Protein AF-A0AAD8BYR1-F1 (afdb_monomer_lite)

Foldseek 3Di:
DDDPDDWDKDFDAPQPDDDDDWDFRWGKTKTKDFADPPADAQDWDDPDQFKIKHHPDNVVRIIIIIGTDGHDTDDPDPQWDWADDPNHPYTDTDGHDDD

pLDDT: mean 74.72, std 20.38, range [32.88, 93.81]

Radius of gyration: 17.65 Å; chains: 1; bounding box: 47×34×43 Å

Structure (mmCIF, N/CA/C/O backbone):
data_AF-A0AAD8BYR1-F1
#
_entry.id   AF-A0AAD8BYR1-F1
#
loop_
_atom_site.group_PDB
_atom_site.id
_atom_site.type_symbol
_atom_site.label_atom_id
_atom_site.label_alt_id
_atom_site.label_comp_id
_atom_site.label_asym_id
_atom_site.label_entity_id
_atom_site.label_seq_id
_atom_site.pdbx_PDB_ins_code
_atom_site.Cartn_x
_atom_site.Cartn_y
_atom_site.Cartn_z
_atom_site.occupancy
_atom_site.B_iso_or_equiv
_atom_site.auth_seq_id
_atom_site.auth_comp_id
_atom_site.auth_asym_id
_atom_site.auth_atom_id
_atom_site.pdbx_PDB_model_num
ATOM 1 N N . MET A 1 1 ? 10.306 -23.418 -17.720 1.00 32.88 1 MET A N 1
ATOM 2 C CA . MET A 1 1 ? 11.553 -22.759 -17.280 1.00 32.88 1 MET A CA 1
ATOM 3 C C . MET A 1 1 ? 11.189 -21.946 -16.054 1.00 32.88 1 MET A C 1
ATOM 5 O O . MET A 1 1 ? 10.497 -20.950 -16.195 1.00 32.88 1 MET A O 1
ATOM 9 N N . ALA A 1 2 ? 11.494 -22.470 -14.867 1.00 35.81 2 ALA A N 1
ATOM 10 C CA . ALA A 1 2 ? 11.245 -21.791 -13.601 1.00 35.81 2 ALA A CA 1
ATOM 11 C C . ALA A 1 2 ? 12.403 -20.814 -13.370 1.00 35.81 2 ALA A C 1
ATOM 13 O O . ALA A 1 2 ? 13.558 -21.230 -13.394 1.00 35.81 2 ALA A O 1
ATOM 14 N N . ALA A 1 3 ? 12.098 -19.524 -13.264 1.00 35.53 3 ALA A N 1
ATOM 15 C CA . ALA A 1 3 ? 13.061 -18.523 -12.838 1.00 35.53 3 ALA A CA 1
ATOM 16 C C . ALA A 1 3 ? 12.866 -18.331 -11.333 1.00 35.53 3 ALA A C 1
ATOM 18 O O . ALA A 1 3 ? 11.929 -17.666 -10.895 1.00 35.53 3 ALA A O 1
ATOM 19 N N . ASP A 1 4 ? 13.721 -18.994 -10.562 1.00 41.91 4 ASP A N 1
ATOM 20 C CA . ASP A 1 4 ? 13.927 -18.741 -9.144 1.00 41.91 4 ASP A CA 1
ATOM 21 C C . ASP A 1 4 ? 14.504 -17.328 -8.977 1.00 41.91 4 ASP A C 1
ATOM 23 O O . ASP A 1 4 ? 15.691 -17.095 -9.215 1.00 41.91 4 ASP A O 1
ATOM 27 N N . THR A 1 5 ? 13.666 -16.361 -8.599 1.00 38.94 5 THR A N 1
ATOM 28 C CA . THR A 1 5 ? 14.122 -14.996 -8.315 1.00 38.94 5 THR A CA 1
ATOM 29 C C . THR A 1 5 ? 14.239 -14.787 -6.808 1.00 38.94 5 THR A C 1
ATOM 31 O O . THR A 1 5 ? 13.249 -14.783 -6.081 1.00 38.94 5 THR A O 1
ATOM 34 N N . LEU A 1 6 ? 15.480 -14.596 -6.355 1.00 38.03 6 LEU A N 1
ATOM 35 C CA . LEU A 1 6 ? 15.870 -14.181 -5.007 1.00 38.03 6 LEU A CA 1
ATOM 36 C C . LEU A 1 6 ? 15.093 -12.929 -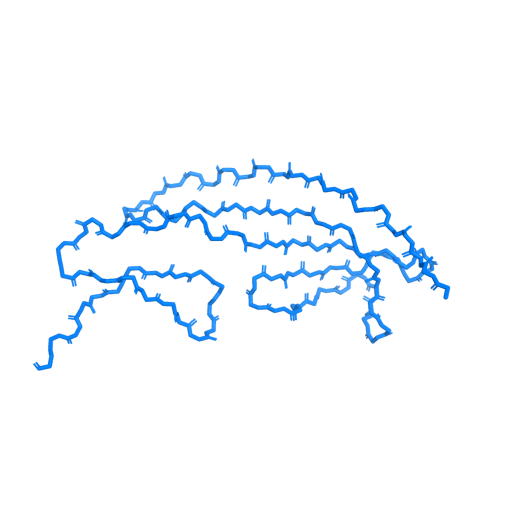4.555 1.00 38.03 6 LEU A C 1
ATOM 38 O O . LEU A 1 6 ? 15.353 -11.825 -5.028 1.00 38.03 6 LEU A O 1
ATOM 42 N N . ILE A 1 7 ? 14.167 -13.098 -3.608 1.00 42.53 7 ILE A N 1
ATOM 43 C CA . ILE A 1 7 ? 13.466 -11.997 -2.934 1.00 42.53 7 ILE A CA 1
ATOM 44 C C . ILE A 1 7 ? 14.346 -11.524 -1.771 1.00 42.53 7 ILE A C 1
ATOM 46 O O . ILE A 1 7 ? 14.351 -12.115 -0.691 1.00 42.53 7 ILE A O 1
ATOM 50 N N . GLY A 1 8 ? 15.121 -10.464 -1.992 1.00 37.66 8 GLY A N 1
ATOM 51 C CA . GLY A 1 8 ? 15.783 -9.731 -0.914 1.00 37.66 8 GLY A CA 1
ATOM 52 C C . GLY A 1 8 ? 14.780 -8.807 -0.223 1.00 37.66 8 GLY A C 1
ATOM 53 O O . GLY A 1 8 ? 14.404 -7.783 -0.788 1.00 37.66 8 GLY A O 1
ATOM 54 N N . VAL A 1 9 ? 14.330 -9.166 0.982 1.00 39.50 9 VAL A N 1
ATOM 55 C CA . VAL A 1 9 ? 13.444 -8.327 1.807 1.00 39.50 9 VAL A CA 1
ATOM 56 C C . VAL A 1 9 ? 14.308 -7.416 2.680 1.00 39.50 9 VAL A C 1
ATOM 58 O O . VAL A 1 9 ? 14.905 -7.879 3.652 1.00 39.50 9 VAL A O 1
ATOM 61 N N . LEU A 1 10 ? 14.376 -6.123 2.359 1.00 37.72 10 LEU A N 1
ATOM 62 C CA . LEU A 1 10 ? 14.920 -5.116 3.273 1.00 37.72 10 LEU A CA 1
ATOM 63 C C . LEU A 1 10 ? 13.753 -4.541 4.082 1.00 37.72 10 LEU A C 1
ATOM 65 O O . LEU A 1 10 ? 12.943 -3.762 3.585 1.00 37.72 10 LEU A O 1
ATOM 69 N N . ILE A 1 11 ? 13.637 -4.968 5.339 1.00 42.34 11 ILE A N 1
ATOM 70 C CA . ILE A 1 11 ? 12.645 -4.430 6.272 1.00 42.34 11 ILE A CA 1
ATOM 71 C C . ILE A 1 11 ? 13.192 -3.106 6.813 1.00 42.34 11 ILE A C 1
ATOM 73 O O . ILE A 1 11 ? 14.122 -3.102 7.617 1.00 42.34 11 ILE A O 1
ATOM 77 N N . LEU A 1 12 ? 12.630 -1.983 6.363 1.00 40.78 12 LEU A N 1
ATOM 78 C CA . LEU A 1 12 ? 12.893 -0.674 6.955 1.00 40.78 12 LEU A CA 1
ATOM 79 C C . LEU A 1 12 ? 11.814 -0.407 8.017 1.00 40.78 12 LEU A C 1
ATOM 81 O O . LEU A 1 12 ? 10.717 0.049 7.705 1.00 40.78 12 LEU A O 1
ATOM 85 N N . ASP A 1 13 ? 12.103 -0.732 9.278 1.00 37.59 13 ASP A N 1
ATOM 86 C CA . ASP A 1 13 ? 11.182 -0.500 10.397 1.00 37.59 13 ASP A CA 1
ATOM 87 C C . ASP A 1 13 ? 11.083 1.007 10.719 1.00 37.59 13 ASP A C 1
ATOM 89 O O . ASP A 1 13 ? 11.769 1.532 11.596 1.00 37.59 13 ASP A O 1
ATOM 93 N N . ALA A 1 14 ? 10.216 1.727 10.006 1.00 42.69 14 ALA A N 1
ATOM 94 C CA . ALA A 1 14 ? 9.823 3.087 10.361 1.00 42.69 14 ALA A CA 1
ATOM 95 C C . ALA A 1 14 ? 8.685 3.044 11.397 1.00 42.69 14 ALA A C 1
ATOM 97 O O . ALA A 1 14 ? 7.506 3.104 11.056 1.00 42.69 14 ALA A O 1
ATOM 98 N N . LEU A 1 15 ? 9.038 2.933 12.681 1.00 43.53 15 LEU A N 1
ATOM 99 C CA . LEU A 1 15 ? 8.106 3.104 13.801 1.00 43.53 15 LEU A CA 1
ATOM 100 C C . LEU A 1 15 ? 7.662 4.577 13.894 1.00 43.53 15 LEU A C 1
ATOM 102 O O . LEU A 1 15 ? 8.199 5.350 14.688 1.00 43.53 15 LEU A O 1
ATOM 106 N N . LEU A 1 16 ? 6.675 4.990 13.095 1.00 47.19 16 LEU A N 1
ATOM 107 C CA . LEU A 1 16 ? 5.995 6.278 13.270 1.00 47.19 16 LEU A CA 1
ATOM 108 C C . LEU A 1 16 ? 5.106 6.216 14.527 1.00 47.19 16 LEU A C 1
ATOM 110 O O . LEU A 1 16 ? 3.916 5.911 14.479 1.00 47.19 16 LEU A O 1
ATOM 114 N N . LEU A 1 17 ? 5.714 6.471 15.689 1.00 44.47 17 LEU A N 1
ATOM 115 C CA . LEU A 1 17 ? 5.035 6.542 16.982 1.00 44.47 17 LEU A CA 1
ATOM 116 C C . LEU A 1 17 ? 4.233 7.850 17.138 1.00 44.47 17 LEU A C 1
ATOM 118 O O . LEU A 1 17 ? 4.768 8.887 17.505 1.00 44.47 17 LEU A O 1
ATOM 122 N N . ASN A 1 18 ? 2.920 7.714 16.951 1.00 43.56 18 ASN A N 1
ATOM 123 C CA . ASN A 1 18 ? 1.846 8.086 17.885 1.00 43.56 18 ASN A CA 1
ATOM 124 C C . ASN A 1 18 ? 1.753 9.525 18.436 1.00 43.56 18 ASN A C 1
ATOM 126 O O . ASN A 1 18 ? 2.396 9.872 19.425 1.00 43.56 18 ASN A O 1
ATOM 130 N N . ALA A 1 19 ? 0.720 10.240 17.984 1.00 35.53 19 ALA A N 1
ATOM 131 C CA . ALA A 1 19 ? -0.134 11.045 18.858 1.00 35.53 19 ALA A CA 1
ATOM 132 C C . ALA A 1 19 ? -1.602 10.800 18.457 1.00 35.53 19 ALA A C 1
ATOM 134 O O . ALA A 1 19 ? -1.912 10.884 17.275 1.00 35.53 19 ALA A O 1
ATOM 135 N N . LEU A 1 20 ? -2.474 10.551 19.447 1.00 39.50 20 LEU A N 1
ATOM 136 C CA . LEU A 1 20 ? -3.925 10.258 19.382 1.00 39.50 20 LEU A CA 1
ATOM 137 C C . LEU A 1 20 ? -4.278 8.754 19.437 1.00 39.50 20 LEU A C 1
ATOM 139 O O . LEU A 1 20 ? -3.786 7.940 18.667 1.00 39.50 20 LEU A O 1
ATOM 143 N N . GLY A 1 21 ? -5.073 8.387 20.450 1.00 41.88 21 GLY A N 1
ATOM 144 C CA . GLY A 1 21 ? -5.353 7.012 20.878 1.00 41.88 21 GLY A CA 1
ATOM 145 C C . GLY A 1 21 ? -6.106 6.166 19.848 1.00 41.88 21 GLY A C 1
ATOM 146 O O . GLY A 1 21 ? -7.060 6.631 19.233 1.00 41.88 21 GLY A O 1
ATOM 147 N N . GLY A 1 22 ? -5.661 4.913 19.716 1.00 41.59 22 GLY A N 1
ATOM 148 C CA . GLY A 1 22 ? -6.047 3.956 18.674 1.00 41.59 22 GLY A CA 1
ATOM 149 C C . GLY A 1 22 ? -4.818 3.571 17.850 1.00 41.59 22 GLY A C 1
ATOM 150 O O . GLY A 1 22 ? -4.602 4.099 16.765 1.00 41.59 22 GLY A O 1
ATOM 151 N N . ARG A 1 23 ? -3.932 2.722 18.392 1.00 49.28 23 ARG A N 1
ATOM 152 C CA . ARG A 1 23 ? -2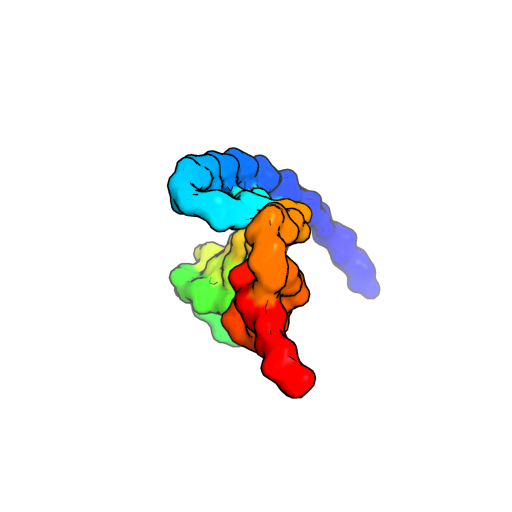.667 2.393 17.716 1.00 49.28 23 ARG A CA 1
ATOM 153 C C . ARG A 1 23 ? -2.895 1.305 16.669 1.00 49.28 23 ARG A C 1
ATOM 155 O O . ARG A 1 23 ? -2.964 0.133 17.018 1.00 49.28 23 ARG A O 1
ATOM 162 N N . ILE A 1 24 ? -2.950 1.691 15.399 1.00 52.59 24 ILE A N 1
ATOM 163 C CA . ILE A 1 24 ? -2.550 0.805 14.301 1.00 52.59 24 ILE A CA 1
ATOM 164 C C . ILE A 1 24 ? -1.030 0.923 14.222 1.00 52.59 24 ILE A C 1
ATOM 166 O O . ILE A 1 24 ? -0.497 2.015 14.015 1.00 52.59 24 ILE A O 1
ATOM 170 N N . GLY A 1 25 ? -0.312 -0.174 14.447 1.00 57.34 25 GLY A N 1
ATOM 171 C CA . GLY A 1 25 ? 1.115 -0.210 14.150 1.00 57.34 25 GLY A CA 1
ATOM 172 C C . GLY A 1 25 ? 1.297 -0.276 12.640 1.00 57.34 25 GLY A C 1
ATOM 173 O O . GLY A 1 25 ? 1.251 -1.365 12.090 1.00 57.34 25 GLY A O 1
ATOM 174 N N . TYR A 1 26 ? 1.471 0.856 11.963 1.00 61.75 26 TYR A N 1
ATOM 175 C CA . TYR A 1 26 ? 1.812 0.836 10.541 1.00 61.75 26 TYR A CA 1
ATOM 176 C C . TYR A 1 26 ? 3.253 0.361 10.396 1.00 61.75 26 TYR A C 1
ATOM 178 O O . TYR A 1 26 ? 4.179 1.017 10.883 1.00 61.75 26 TYR A O 1
ATOM 186 N N . ARG A 1 27 ? 3.442 -0.790 9.755 1.00 69.75 27 ARG A N 1
ATOM 187 C CA . ARG A 1 27 ? 4.764 -1.285 9.388 1.00 69.75 27 ARG A CA 1
ATOM 188 C C . ARG A 1 27 ? 4.885 -1.212 7.878 1.00 69.75 27 ARG A C 1
ATOM 190 O O . ARG A 1 27 ? 4.027 -1.698 7.160 1.00 69.75 27 ARG A O 1
ATOM 197 N N . PHE A 1 28 ? 5.959 -0.612 7.390 1.00 75.69 28 PHE A N 1
ATOM 198 C CA . PHE A 1 28 ? 6.235 -0.586 5.961 1.00 75.69 28 PHE A CA 1
ATOM 199 C C . PHE A 1 28 ? 7.305 -1.625 5.651 1.00 75.69 28 PHE A C 1
ATOM 201 O O . PHE A 1 28 ? 8.350 -1.673 6.301 1.00 75.69 28 PHE A O 1
ATOM 208 N N . ARG A 1 29 ? 7.042 -2.482 4.668 1.00 81.56 29 ARG A N 1
ATOM 209 C CA . ARG A 1 29 ? 8.028 -3.415 4.124 1.00 81.56 29 ARG A CA 1
ATOM 210 C C . ARG A 1 29 ? 8.413 -2.958 2.727 1.00 81.56 29 ARG A C 1
ATOM 212 O O . ARG A 1 29 ? 7.538 -2.722 1.900 1.00 81.56 29 ARG A O 1
ATOM 219 N N . THR A 1 30 ? 9.710 -2.899 2.451 1.00 83.12 30 THR A N 1
ATOM 220 C CA . THR A 1 30 ? 10.208 -2.676 1.094 1.00 83.12 30 THR A CA 1
ATOM 221 C C . THR A 1 30 ? 10.541 -4.014 0.440 1.00 83.12 30 THR A C 1
ATOM 223 O O . THR A 1 30 ? 11.266 -4.836 1.002 1.00 83.12 30 THR A O 1
ATOM 226 N N . GLU A 1 31 ? 10.010 -4.237 -0.757 1.00 86.75 31 GLU A N 1
ATOM 227 C CA . GLU A 1 31 ? 10.293 -5.400 -1.596 1.00 86.75 31 GLU A CA 1
ATOM 228 C C . GLU A 1 31 ? 10.779 -4.955 -2.974 1.00 86.75 31 GLU A C 1
ATOM 230 O O . GLU A 1 31 ? 10.183 -4.079 -3.601 1.00 86.75 31 GLU A O 1
ATOM 235 N N . TYR A 1 32 ? 11.832 -5.595 -3.47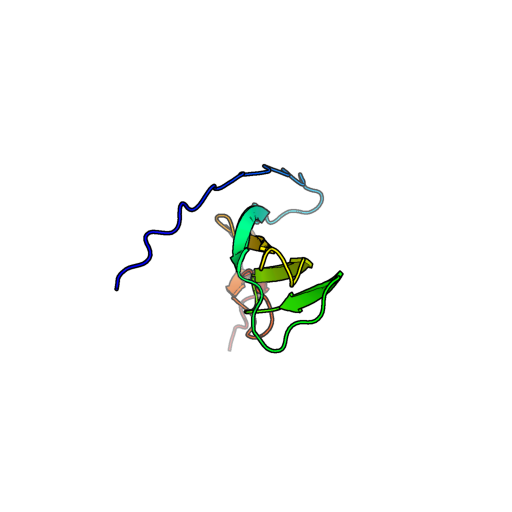9 1.00 85.56 32 TYR A N 1
ATOM 236 C CA . TYR A 1 32 ? 12.281 -5.398 -4.854 1.00 85.56 32 TYR A CA 1
ATOM 237 C C . TYR A 1 32 ? 11.552 -6.364 -5.785 1.00 85.56 32 TYR A C 1
ATOM 239 O O . TYR A 1 32 ? 11.495 -7.569 -5.535 1.00 85.56 32 TYR A O 1
ATOM 247 N N . ARG A 1 33 ? 10.974 -5.826 -6.857 1.00 87.06 33 ARG A N 1
ATOM 248 C CA . ARG A 1 33 ? 10.203 -6.557 -7.868 1.00 87.06 33 ARG A CA 1
ATOM 249 C C . ARG A 1 33 ? 10.653 -6.160 -9.268 1.00 87.06 33 ARG A C 1
ATOM 251 O O . ARG A 1 33 ? 11.492 -5.281 -9.438 1.00 87.06 33 ARG A O 1
ATOM 258 N N . TYR A 1 34 ? 10.077 -6.805 -10.275 1.00 89.44 34 TYR A N 1
ATOM 259 C CA . TYR A 1 34 ? 10.262 -6.407 -11.665 1.00 89.44 34 TYR A CA 1
ATOM 260 C C . TYR A 1 34 ? 9.334 -5.250 -12.045 1.00 89.44 34 TYR A C 1
ATOM 262 O O . TYR A 1 34 ? 8.214 -5.162 -11.533 1.00 89.44 34 TYR A O 1
ATOM 270 N N . CYS A 1 35 ? 9.771 -4.384 -12.961 1.00 89.62 35 CYS A N 1
ATOM 271 C CA . CYS A 1 35 ? 8.879 -3.386 -13.544 1.00 89.62 35 CYS A CA 1
ATOM 272 C C . CYS A 1 35 ? 7.812 -4.081 -14.396 1.00 89.62 35 CYS A C 1
ATOM 274 O O . CYS A 1 35 ? 8.118 -4.969 -15.194 1.00 89.62 35 CYS A O 1
ATOM 276 N N . GLN A 1 36 ? 6.552 -3.665 -14.261 1.00 88.44 36 GLN A N 1
ATOM 277 C CA . GLN A 1 36 ? 5.519 -4.125 -15.186 1.00 88.44 36 GLN A CA 1
ATOM 278 C C . GLN A 1 36 ? 5.686 -3.460 -16.556 1.00 88.44 36 GLN A C 1
ATOM 280 O O . GLN A 1 36 ? 6.301 -2.399 -16.690 1.00 88.44 36 GLN A O 1
ATOM 285 N N . VAL A 1 37 ? 5.151 -4.114 -17.588 1.00 86.88 37 VAL A N 1
ATOM 286 C CA . VAL A 1 37 ? 5.358 -3.742 -18.998 1.00 86.88 37 VAL A CA 1
ATOM 287 C C . VAL A 1 37 ? 4.905 -2.302 -19.271 1.00 86.88 37 VAL A C 1
ATOM 289 O O . VAL A 1 37 ? 5.593 -1.541 -19.960 1.00 86.88 37 VAL A O 1
ATOM 292 N N . ASP A 1 38 ? 3.773 -1.920 -18.689 1.00 90.44 38 ASP A N 1
ATOM 293 C CA . ASP A 1 38 ? 3.102 -0.630 -18.838 1.00 90.44 38 ASP A CA 1
ATOM 294 C C . ASP A 1 38 ? 3.621 0.467 -17.895 1.00 90.44 38 ASP A C 1
ATOM 296 O O . ASP A 1 38 ? 3.336 1.645 -18.113 1.00 90.44 38 ASP A O 1
ATOM 300 N N . TRP A 1 39 ? 4.440 0.125 -16.899 1.00 91.06 39 TRP A N 1
ATOM 301 C CA . TRP A 1 39 ? 4.991 1.118 -15.978 1.00 91.06 39 TRP A CA 1
ATOM 302 C C . TRP A 1 39 ? 6.050 1.956 -16.667 1.00 91.06 39 TRP A C 1
ATOM 304 O O . TRP A 1 39 ? 6.833 1.443 -17.452 1.00 91.06 39 TRP A O 1
ATOM 314 N N . LYS A 1 40 ? 6.117 3.245 -16.377 1.00 91.94 40 LYS A N 1
ATOM 315 C CA . LYS A 1 40 ? 7.171 4.165 -16.794 1.00 91.94 40 LYS A CA 1
ATOM 316 C C . LYS A 1 40 ? 8.215 4.270 -15.694 1.00 91.94 40 LYS A C 1
ATOM 318 O O . LYS A 1 40 ? 7.929 4.094 -14.510 1.00 91.94 40 LYS A O 1
ATOM 323 N N . GLN A 1 41 ? 9.443 4.547 -16.114 1.00 90.62 41 GLN A N 1
ATOM 324 C CA . GLN A 1 41 ? 10.533 4.785 -15.184 1.00 90.62 41 GLN A CA 1
ATOM 325 C C . GLN A 1 41 ? 10.236 6.027 -14.337 1.00 90.62 41 GLN A C 1
ATOM 327 O O . GLN A 1 41 ? 9.676 7.004 -14.828 1.00 90.62 41 GLN A O 1
ATOM 332 N N . ASP A 1 42 ? 10.601 5.948 -13.065 1.00 89.88 42 ASP A N 1
ATOM 333 C CA . ASP A 1 42 ? 10.422 6.963 -12.034 1.00 89.88 42 ASP A CA 1
ATOM 334 C C . ASP A 1 42 ? 8.976 7.326 -11.656 1.00 89.88 42 ASP A C 1
ATOM 336 O O . ASP A 1 42 ? 8.765 8.145 -10.759 1.00 89.88 42 ASP A O 1
ATOM 340 N N . GLU A 1 43 ? 7.979 6.665 -12.244 1.00 90.19 43 GLU A N 1
ATOM 341 C CA . GLU A 1 43 ? 6.579 6.814 -11.855 1.00 90.19 43 GLU A CA 1
ATOM 342 C C . GLU A 1 43 ? 6.193 5.854 -10.721 1.00 90.19 43 GLU A C 1
ATOM 344 O O . GLU A 1 43 ? 6.732 4.750 -10.582 1.00 90.19 43 GLU A O 1
ATOM 349 N N . PHE A 1 44 ? 5.235 6.299 -9.902 1.00 91.19 44 PHE A N 1
ATOM 350 C CA . PHE A 1 44 ? 4.661 5.502 -8.825 1.00 91.19 44 PHE A CA 1
ATOM 351 C C . PHE A 1 44 ? 3.356 4.843 -9.265 1.00 91.19 44 PHE A C 1
ATOM 353 O O . PHE A 1 44 ? 2.481 5.502 -9.825 1.00 91.19 44 PHE A O 1
ATOM 360 N N . TYR A 1 45 ? 3.196 3.579 -8.897 1.00 91.19 45 TYR A N 1
ATOM 361 C CA . TYR A 1 45 ? 2.047 2.747 -9.220 1.00 91.19 45 TYR A CA 1
ATOM 362 C C . TYR A 1 45 ? 1.497 2.114 -7.951 1.00 91.19 45 TYR A C 1
ATOM 364 O O . TYR A 1 45 ? 2.247 1.531 -7.175 1.00 91.19 45 TYR A O 1
ATOM 372 N N . ASN A 1 46 ? 0.186 2.201 -7.747 1.00 90.88 46 ASN A N 1
ATOM 373 C CA . ASN A 1 46 ? -0.487 1.453 -6.691 1.00 90.88 46 ASN A CA 1
ATOM 374 C C . ASN A 1 46 ? -0.941 0.121 -7.293 1.00 90.88 46 ASN A C 1
ATOM 376 O O . ASN A 1 46 ? -1.815 0.118 -8.160 1.00 90.88 46 ASN A O 1
ATOM 380 N N . THR A 1 47 ? -0.326 -0.991 -6.890 1.00 87.62 47 THR A N 1
ATOM 381 C CA . THR A 1 47 ? -0.720 -2.322 -7.396 1.00 87.62 47 THR A CA 1
ATOM 382 C C . THR A 1 47 ? -1.952 -2.859 -6.689 1.00 87.62 47 THR A C 1
ATOM 384 O O . THR A 1 47 ? -2.716 -3.626 -7.266 1.00 87.62 47 THR A O 1
ATOM 387 N N . ASP A 1 48 ? -2.138 -2.447 -5.442 1.00 89.12 48 ASP A N 1
ATOM 388 C CA . ASP A 1 48 ? -3.294 -2.732 -4.606 1.00 89.12 48 ASP A CA 1
ATOM 389 C C . ASP A 1 48 ? -3.469 -1.579 -3.597 1.00 89.12 48 ASP A C 1
ATOM 391 O O . ASP A 1 48 ? -2.815 -0.540 -3.715 1.00 89.12 48 ASP A O 1
ATOM 395 N N . LEU A 1 49 ? -4.383 -1.721 -2.632 1.00 89.12 49 LEU A N 1
ATOM 396 C CA . LEU A 1 49 ? -4.657 -0.668 -1.646 1.00 89.12 49 LEU A CA 1
ATOM 397 C C . LEU A 1 49 ? -3.487 -0.412 -0.685 1.00 89.12 49 LEU A C 1
ATOM 399 O O . LEU A 1 49 ? -3.405 0.687 -0.145 1.00 89.12 49 LEU A O 1
ATOM 403 N N . CYS A 1 50 ? -2.621 -1.403 -0.474 1.00 88.38 50 CYS A N 1
ATOM 404 C CA . CYS A 1 50 ? -1.535 -1.409 0.504 1.00 88.38 50 CYS A CA 1
ATOM 405 C C . CYS A 1 50 ? -0.146 -1.300 -0.130 1.00 88.38 50 CYS A C 1
ATOM 407 O O . CYS A 1 50 ? 0.820 -0.985 0.557 1.00 88.38 50 CYS A O 1
ATOM 409 N N . THR A 1 51 ? -0.021 -1.556 -1.429 1.00 90.62 51 THR A N 1
ATOM 410 C CA . THR A 1 51 ? 1.270 -1.620 -2.106 1.00 90.62 51 THR A CA 1
ATOM 411 C C . THR A 1 51 ? 1.429 -0.490 -3.103 1.00 90.62 51 THR A C 1
ATOM 413 O O . THR A 1 51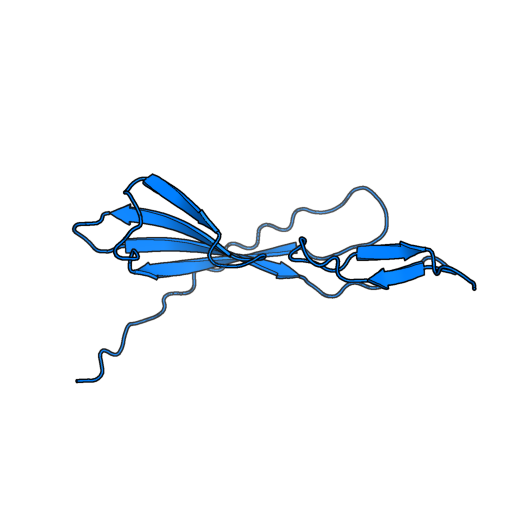 ? 0.654 -0.343 -4.053 1.00 90.62 51 THR A O 1
ATOM 416 N N . ARG A 1 52 ? 2.519 0.256 -2.935 1.00 92.06 52 ARG A N 1
ATOM 417 C CA . ARG A 1 52 ? 2.960 1.296 -3.852 1.00 92.06 52 ARG A CA 1
ATOM 418 C C . ARG A 1 52 ? 4.347 0.972 -4.378 1.00 92.06 52 ARG A C 1
ATOM 420 O O . ARG A 1 52 ? 5.301 0.878 -3.616 1.00 92.06 52 ARG A O 1
ATOM 427 N N . CYS A 1 53 ? 4.463 0.849 -5.687 1.00 92.56 53 CYS A N 1
ATOM 428 C CA . CYS A 1 53 ? 5.697 0.534 -6.381 1.00 92.56 53 CYS A CA 1
ATOM 429 C C . CYS A 1 53 ? 6.228 1.725 -7.171 1.00 92.56 53 CYS A C 1
ATOM 431 O O . CYS A 1 53 ? 5.463 2.569 -7.631 1.00 92.56 53 CYS A O 1
ATOM 433 N N . LYS A 1 54 ? 7.542 1.762 -7.370 1.00 93.81 54 LYS A N 1
ATOM 434 C CA . LYS A 1 54 ? 8.235 2.670 -8.278 1.00 93.81 54 LYS A CA 1
ATOM 435 C C . LYS A 1 54 ? 9.163 1.861 -9.174 1.00 93.81 54 LYS A C 1
ATOM 437 O O . LYS A 1 54 ? 9.989 1.103 -8.671 1.00 93.81 54 LYS A O 1
ATOM 442 N N . CYS A 1 55 ? 9.050 2.026 -10.490 1.00 92.50 55 CYS A N 1
ATOM 443 C CA . CYS A 1 55 ? 10.019 1.446 -11.422 1.00 92.50 55 CYS A CA 1
ATOM 444 C C . CYS A 1 55 ? 11.268 2.336 -11.467 1.00 92.50 55 CYS A C 1
ATOM 446 O O . CYS A 1 55 ? 11.191 3.475 -11.919 1.00 92.50 55 CYS A O 1
ATOM 448 N N . TRP A 1 56 ? 12.412 1.838 -11.001 1.00 90.31 56 TRP A N 1
ATOM 449 C CA . TRP A 1 56 ? 13.666 2.597 -10.965 1.00 90.31 56 TRP A CA 1
ATOM 450 C C . TRP A 1 56 ? 14.431 2.523 -12.282 1.00 90.31 56 TRP A C 1
ATOM 452 O O . TRP A 1 56 ? 15.001 3.518 -12.718 1.00 90.31 56 TRP A O 1
ATOM 462 N N . SER A 1 57 ? 14.438 1.359 -12.934 1.00 86.38 57 SER A N 1
ATOM 463 C CA . SER A 1 57 ? 15.095 1.184 -14.228 1.00 86.38 57 SER A CA 1
ATOM 464 C C . SER A 1 57 ? 14.371 0.138 -15.063 1.00 86.38 57 SER A C 1
ATOM 466 O O . SER A 1 57 ? 14.240 -1.013 -14.649 1.00 86.38 57 SER A O 1
ATOM 468 N N . LYS A 1 58 ? 13.940 0.521 -16.272 1.00 83.44 58 LYS A N 1
ATOM 469 C CA . LYS A 1 58 ? 13.399 -0.439 -17.247 1.00 83.44 58 LYS A CA 1
ATOM 470 C C . LYS A 1 58 ? 14.466 -1.368 -17.808 1.00 83.44 58 LYS A C 1
ATOM 472 O O . LYS A 1 58 ? 14.171 -2.525 -18.076 1.00 83.44 58 LYS A O 1
ATOM 477 N N . GLU A 1 59 ? 15.684 -0.866 -17.980 1.00 87.94 59 GLU A N 1
ATOM 478 C CA . GLU A 1 59 ? 16.801 -1.639 -18.528 1.00 87.94 59 GLU A CA 1
ATOM 479 C C . GLU A 1 59 ? 17.208 -2.769 -17.579 1.00 87.94 59 GLU A C 1
ATOM 481 O O . GLU A 1 59 ? 17.360 -3.913 -17.997 1.00 87.94 59 GLU A O 1
ATOM 486 N N . LEU A 1 60 ? 17.297 -2.463 -16.281 1.00 86.56 60 LEU A N 1
ATOM 487 C CA . LEU A 1 60 ? 17.573 -3.451 -15.233 1.00 86.56 60 LEU A CA 1
ATOM 488 C C . LEU A 1 60 ? 16.313 -4.194 -14.775 1.00 86.56 60 LEU A C 1
ATOM 490 O O . LEU A 1 60 ? 16.393 -5.085 -13.931 1.00 86.56 60 LEU A O 1
ATOM 494 N N . ASN A 1 61 ? 15.155 -3.807 -15.317 1.00 87.62 61 ASN A N 1
ATOM 495 C CA . ASN A 1 61 ? 13.836 -4.283 -14.935 1.00 87.62 61 ASN A CA 1
ATOM 496 C C . ASN A 1 61 ? 13.620 -4.261 -13.410 1.00 87.62 61 ASN A C 1
ATOM 498 O O . ASN A 1 61 ? 13.112 -5.221 -12.845 1.00 87.62 61 ASN A O 1
ATOM 502 N N . SER A 1 62 ? 14.036 -3.195 -12.724 1.00 89.81 62 SER A N 1
ATOM 503 C CA . SER A 1 62 ? 13.996 -3.117 -11.262 1.00 89.81 62 SER A CA 1
ATOM 504 C C . SER A 1 62 ? 12.941 -2.131 -10.771 1.00 89.81 62 SER A C 1
ATOM 506 O O . SER A 1 62 ? 12.927 -0.951 -11.128 1.00 89.81 62 SER A O 1
ATOM 508 N N . ALA A 1 63 ? 12.064 -2.621 -9.903 1.00 92.06 63 ALA A N 1
ATOM 509 C CA . ALA A 1 63 ? 11.074 -1.845 -9.184 1.00 92.06 63 ALA A CA 1
ATOM 510 C C . ALA A 1 63 ? 11.255 -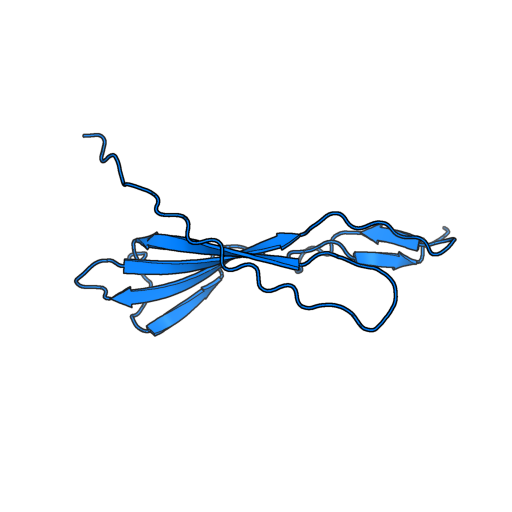2.019 -7.675 1.00 92.06 63 ALA A C 1
ATOM 512 O O . ALA A 1 63 ? 11.618 -3.089 -7.193 1.00 92.06 63 ALA A O 1
ATOM 513 N N . GLU A 1 64 ? 10.978 -0.962 -6.929 1.00 92.88 64 GLU A N 1
ATOM 514 C CA . GLU A 1 64 ? 10.922 -0.984 -5.472 1.00 92.88 64 GLU A CA 1
ATOM 515 C C . GLU A 1 64 ? 9.478 -0.763 -5.044 1.00 92.88 64 GLU A C 1
ATOM 517 O O . GLU A 1 64 ? 8.837 0.192 -5.482 1.00 92.88 64 GLU A O 1
ATOM 522 N N . CYS A 1 65 ? 8.957 -1.658 -4.219 1.00 90.38 65 CYS A N 1
ATOM 523 C CA . CYS A 1 65 ? 7.591 -1.632 -3.732 1.00 90.38 65 CYS A CA 1
ATOM 524 C C . CYS A 1 65 ? 7.582 -1.459 -2.223 1.00 90.38 65 CYS A C 1
ATOM 526 O O . CYS A 1 65 ? 8.158 -2.263 -1.499 1.00 90.38 65 CYS A O 1
ATOM 528 N N . THR A 1 66 ? 6.893 -0.431 -1.750 1.00 90.69 66 THR A N 1
ATOM 529 C CA . THR A 1 66 ? 6.542 -0.271 -0.346 1.00 90.69 66 THR A CA 1
ATOM 530 C C . THR A 1 66 ? 5.176 -0.898 -0.116 1.00 90.69 66 THR A C 1
ATOM 532 O O . THR A 1 66 ? 4.199 -0.512 -0.755 1.00 90.69 66 THR A O 1
ATOM 535 N N . ILE A 1 67 ? 5.120 -1.860 0.795 1.00 88.25 67 ILE A N 1
ATOM 536 C CA . ILE A 1 67 ? 3.908 -2.549 1.228 1.00 88.25 67 ILE A CA 1
ATOM 537 C C . ILE A 1 67 ? 3.585 -2.056 2.635 1.00 88.25 67 ILE A C 1
ATOM 539 O O . ILE A 1 67 ? 4.414 -2.165 3.542 1.00 88.25 67 ILE A O 1
ATOM 543 N N . GLU A 1 68 ? 2.395 -1.499 2.801 1.00 87.38 68 GLU A N 1
ATOM 544 C CA . GLU A 1 68 ? 1.815 -1.149 4.088 1.00 87.38 68 GLU A CA 1
ATOM 545 C C . GLU A 1 68 ? 1.246 -2.410 4.745 1.00 87.38 68 GLU A C 1
ATOM 547 O O . GLU A 1 68 ? 0.333 -3.053 4.229 1.00 87.38 68 GLU A O 1
ATOM 552 N N . ASP A 1 69 ? 1.823 -2.780 5.882 1.00 84.44 69 ASP A N 1
ATOM 553 C CA . ASP A 1 69 ? 1.368 -3.859 6.743 1.00 84.44 69 ASP A CA 1
ATOM 554 C C . ASP A 1 69 ? 0.614 -3.244 7.923 1.00 84.44 69 ASP A C 1
ATOM 556 O O . ASP A 1 69 ? 1.162 -2.506 8.754 1.00 84.44 69 ASP A O 1
ATOM 560 N N . CYS A 1 70 ? -0.684 -3.524 7.952 1.00 82.06 70 CYS A N 1
ATOM 561 C CA . CYS A 1 70 ? -1.573 -3.075 9.004 1.00 82.06 70 CYS A CA 1
ATOM 562 C C . CYS A 1 70 ? -1.312 -3.925 10.240 1.00 82.06 70 CYS A C 1
ATOM 564 O O . CYS A 1 70 ? -1.801 -5.051 10.346 1.00 82.06 70 CYS A O 1
ATOM 566 N N . GLY A 1 71 ? -0.536 -3.396 11.181 1.00 77.44 71 GLY A N 1
ATOM 567 C CA . GLY A 1 71 ? -0.351 -4.046 12.468 1.00 77.44 71 GLY A CA 1
ATOM 568 C C . GLY A 1 71 ? -1.677 -4.235 13.205 1.00 77.44 71 GLY A C 1
ATOM 569 O O . GLY A 1 71 ? -2.730 -3.719 12.823 1.00 77.44 71 GLY A O 1
ATOM 570 N N . THR A 1 72 ? -1.624 -4.973 14.308 1.00 79.19 72 THR A N 1
ATOM 571 C CA . THR A 1 72 ? -2.813 -5.282 15.103 1.00 79.19 72 THR A CA 1
ATOM 572 C C . THR A 1 72 ? -3.490 -4.009 15.611 1.00 79.19 72 THR A C 1
ATOM 574 O O . THR A 1 72 ? -2.889 -3.241 16.362 1.00 79.19 72 THR A O 1
ATOM 577 N N . LEU A 1 73 ? -4.753 -3.816 15.227 1.00 82.38 73 LEU A N 1
ATOM 578 C CA . LEU A 1 73 ? -5.613 -2.749 15.725 1.00 82.38 73 LEU A CA 1
ATOM 579 C C . LEU A 1 73 ? -6.514 -3.278 16.841 1.00 82.38 73 LEU A C 1
ATOM 581 O O . LEU A 1 73 ? -7.252 -4.241 16.640 1.00 82.38 73 LEU A O 1
ATOM 585 N N . THR A 1 74 ? -6.504 -2.597 17.984 1.00 83.75 74 THR A N 1
ATOM 586 C CA . THR A 1 74 ? -7.447 -2.835 19.083 1.00 83.75 74 THR A CA 1
ATOM 587 C C . THR A 1 74 ? -8.214 -1.550 19.369 1.00 83.75 74 THR A C 1
ATOM 589 O O . THR A 1 74 ? -7.614 -0.514 19.659 1.00 83.75 74 THR A O 1
ATOM 592 N N . CYS A 1 75 ? -9.544 -1.613 19.311 1.00 83.62 75 CYS A N 1
ATOM 593 C CA . CYS A 1 75 ? -10.410 -0.486 19.643 1.00 83.62 75 CYS A CA 1
ATOM 594 C C . CYS A 1 75 ? -10.740 -0.502 21.141 1.00 8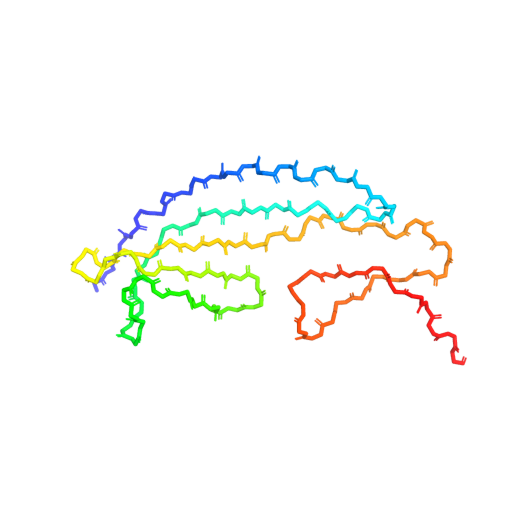3.62 75 CYS A C 1
ATOM 596 O O . CYS A 1 75 ? -11.564 -1.286 21.600 1.00 83.62 75 CYS A O 1
ATOM 598 N N . GLU A 1 76 ? -10.076 0.356 21.916 1.00 85.06 76 GLU A N 1
ATOM 599 C CA . GLU A 1 76 ? -10.273 0.442 23.374 1.00 85.06 76 GLU A CA 1
ATOM 600 C C . GLU A 1 76 ? -11.490 1.300 23.764 1.00 85.06 76 GLU A C 1
ATOM 602 O O . GLU A 1 76 ? -11.961 1.266 24.902 1.00 85.06 76 GLU A O 1
ATOM 607 N N . GLN A 1 77 ? -12.017 2.087 22.823 1.00 83.44 77 GLN A N 1
ATOM 608 C CA . GLN A 1 77 ? -13.158 2.961 23.065 1.00 83.44 77 GLN A CA 1
ATOM 609 C C . GLN A 1 77 ? -14.467 2.165 23.078 1.00 83.44 77 GLN A C 1
ATOM 611 O O . GLN A 1 77 ? -14.792 1.424 22.155 1.00 83.44 77 GLN A O 1
ATOM 616 N N . LYS A 1 78 ? -15.269 2.344 24.131 1.00 82.44 78 LYS A N 1
ATOM 617 C CA . LYS A 1 78 ? -16.581 1.699 24.225 1.00 82.44 78 LYS A CA 1
ATOM 618 C C . LYS A 1 78 ? -17.498 2.215 23.111 1.00 82.44 78 LYS A C 1
ATOM 620 O O . LYS A 1 78 ? -17.681 3.420 22.974 1.00 82.44 78 LYS A O 1
ATOM 625 N N . GLY A 1 79 ? -18.112 1.297 22.368 1.00 85.88 79 GLY A N 1
ATOM 626 C CA . GLY A 1 79 ? -19.006 1.641 21.260 1.00 85.88 79 GLY A CA 1
ATOM 627 C C . GLY A 1 79 ? -18.287 1.920 19.940 1.00 85.88 79 GLY A C 1
ATOM 628 O O . GLY A 1 79 ? -18.909 2.484 19.044 1.00 85.88 79 GLY A O 1
ATOM 629 N N . THR A 1 80 ? -17.017 1.531 19.802 1.00 89.06 80 THR A N 1
ATOM 630 C CA . THR A 1 80 ? -16.343 1.448 18.503 1.00 89.06 80 THR A CA 1
ATOM 631 C C . THR A 1 80 ? -16.100 -0.004 18.095 1.00 89.06 80 THR A C 1
ATOM 633 O O . THR A 1 80 ? -16.019 -0.900 18.935 1.00 89.06 80 THR A O 1
ATOM 636 N N . GLU A 1 81 ? -16.029 -0.238 16.790 1.00 88.88 81 GLU A N 1
ATOM 637 C CA . GLU A 1 81 ? -15.704 -1.523 16.177 1.00 88.88 81 GLU A CA 1
ATOM 638 C C . GLU A 1 81 ? -14.613 -1.350 15.120 1.00 88.88 81 GLU A C 1
ATOM 640 O O . GLU A 1 81 ? -14.411 -0.259 14.580 1.00 88.88 81 GLU A O 1
ATOM 645 N N . ILE A 1 82 ? -13.905 -2.439 14.830 1.00 89.44 82 ILE A N 1
ATOM 646 C CA . ILE A 1 82 ? -12.913 -2.477 13.759 1.00 89.44 82 ILE A CA 1
ATOM 647 C C . ILE A 1 82 ? -13.662 -2.552 12.429 1.00 89.44 82 ILE A C 1
ATOM 649 O O . ILE A 1 82 ? -14.412 -3.496 12.186 1.00 89.44 82 ILE A O 1
ATOM 653 N N . TYR A 1 83 ? -13.424 -1.585 11.550 1.00 88.62 83 TYR A N 1
ATOM 654 C CA . TYR A 1 83 ? -14.002 -1.546 10.212 1.00 88.62 83 TYR A CA 1
ATOM 655 C C . TYR A 1 83 ? -12.930 -1.228 9.176 1.00 88.62 83 TYR A C 1
ATOM 657 O O . TYR A 1 83 ? -12.161 -0.287 9.346 1.00 88.62 83 TYR A O 1
ATOM 665 N N . GLN A 1 84 ? -12.904 -1.978 8.073 1.00 88.19 84 GLN A N 1
ATOM 666 C CA . GLN A 1 84 ? -12.009 -1.720 6.946 1.00 88.19 84 GLN A CA 1
ATOM 667 C C . GLN A 1 84 ? -12.779 -1.062 5.793 1.00 88.19 84 GLN A C 1
ATOM 669 O O . GLN A 1 84 ? -13.600 -1.721 5.150 1.00 88.19 84 GLN A O 1
ATOM 674 N N . PRO A 1 85 ? -12.548 0.235 5.511 1.00 86.56 85 PRO A N 1
ATOM 675 C CA . PRO A 1 85 ? -13.175 0.898 4.376 1.00 86.56 85 PRO A CA 1
ATOM 676 C C . PRO A 1 85 ? -12.698 0.307 3.039 1.00 86.56 85 PRO A C 1
ATOM 678 O O . PRO A 1 85 ? -11.509 0.036 2.890 1.00 86.56 85 PRO A O 1
ATOM 681 N N . PRO A 1 86 ? -13.566 0.222 2.012 1.00 84.12 86 PRO A N 1
ATOM 682 C CA . PRO A 1 86 ? -13.240 -0.399 0.720 1.00 84.12 86 PRO A CA 1
ATOM 683 C C . PRO A 1 86 ? -12.140 0.314 -0.090 1.00 84.12 86 PRO A C 1
ATOM 685 O O . PRO A 1 86 ? -11.692 -0.204 -1.107 1.00 84.12 86 PRO A O 1
ATOM 688 N N . HIS A 1 87 ? -11.709 1.504 0.336 1.00 86.50 87 HIS A N 1
ATOM 689 C CA . HIS A 1 87 ? -10.678 2.310 -0.328 1.00 86.50 87 HIS A CA 1
ATOM 690 C C . HIS A 1 87 ? -9.484 2.627 0.580 1.00 86.50 87 HIS A C 1
ATOM 692 O O . HIS A 1 87 ? -8.697 3.515 0.264 1.00 86.50 87 HIS A O 1
ATOM 698 N N . LYS A 1 88 ? -9.359 1.946 1.724 1.00 85.31 88 LYS A N 1
ATOM 699 C CA . LYS A 1 88 ? -8.199 2.071 2.609 1.00 85.31 88 LYS A CA 1
ATOM 700 C C . LYS A 1 88 ? -7.477 0.733 2.703 1.00 85.31 88 LYS A C 1
ATOM 702 O O . LYS A 1 88 ? -8.128 -0.306 2.757 1.00 85.31 88 LYS A O 1
ATOM 707 N N . CYS A 1 89 ? -6.147 0.785 2.778 1.00 86.19 89 CYS A N 1
ATOM 708 C CA . CYS A 1 89 ? -5.347 -0.383 3.125 1.00 86.19 89 CYS A CA 1
ATOM 709 C C . CYS A 1 89 ? -5.738 -0.905 4.510 1.00 86.19 89 CYS A C 1
ATOM 711 O O . CYS A 1 89 ? -6.184 -2.042 4.638 1.00 86.19 89 CYS A O 1
ATOM 713 N N . CYS A 1 90 ? -5.640 -0.052 5.534 1.00 85.75 90 CYS A N 1
ATOM 714 C CA . CYS A 1 90 ? -5.792 -0.489 6.914 1.00 85.75 90 CYS A CA 1
ATOM 715 C C . CYS A 1 90 ? -7.186 -0.273 7.506 1.00 85.75 90 CYS A C 1
ATOM 717 O O . CYS A 1 90 ? -7.869 0.704 7.167 1.00 85.75 90 CYS A O 1
ATOM 719 N N . PRO A 1 91 ? -7.613 -1.192 8.397 1.00 88.31 91 PRO A N 1
ATOM 720 C CA . PRO A 1 91 ? -8.827 -1.023 9.173 1.00 88.31 91 PRO A CA 1
ATOM 721 C C . PRO A 1 91 ? -8.695 0.148 10.143 1.00 88.31 91 PRO A C 1
ATOM 723 O O . PRO A 1 91 ? -7.595 0.561 10.482 1.00 88.31 91 PRO A O 1
ATOM 726 N N . ASP A 1 92 ? -9.829 0.664 10.596 1.00 87.19 92 ASP A N 1
ATOM 727 C CA . ASP A 1 92 ? -9.934 1.812 11.489 1.00 87.19 92 ASP A CA 1
ATOM 728 C C . ASP A 1 92 ? -10.982 1.533 12.577 1.00 87.19 92 ASP A C 1
ATOM 730 O O . ASP A 1 92 ? -11.848 0.668 12.409 1.00 87.19 92 ASP A O 1
ATOM 734 N N . CYS A 1 93 ? -10.921 2.263 13.689 1.00 87.38 93 CYS A N 1
ATOM 735 C CA . CYS A 1 93 ? -11.935 2.169 14.738 1.00 87.38 93 CYS A CA 1
ATOM 736 C C . CYS A 1 93 ? -13.078 3.135 14.424 1.00 87.38 93 CYS A C 1
ATOM 738 O O . CYS A 1 93 ? -12.911 4.352 14.490 1.00 87.38 93 CYS A O 1
ATOM 740 N N . VAL A 1 94 ? -14.257 2.603 14.107 1.00 88.38 94 VAL A N 1
ATOM 741 C CA . VAL A 1 94 ? -15.444 3.406 13.778 1.00 88.38 94 VAL A CA 1
ATOM 742 C C . VAL A 1 94 ? -16.518 3.260 14.855 1.00 88.38 94 VAL A C 1
ATOM 744 O O . VAL A 1 94 ? -16.609 2.205 15.479 1.00 88.38 94 VAL A O 1
ATOM 747 N N . PRO A 1 95 ? -17.351 4.284 15.107 1.00 88.12 95 PRO A N 1
ATOM 748 C CA . PRO A 1 95 ? -18.467 4.159 16.037 1.00 88.12 95 PRO A CA 1
ATOM 749 C C . PRO A 1 95 ? -19.502 3.146 15.526 1.00 88.12 95 PRO A C 1
ATOM 751 O O . PRO A 1 95 ? -19.942 3.227 14.376 1.00 88.12 95 PRO A O 1
ATOM 754 N N . VAL A 1 96 ? -19.925 2.236 16.406 1.00 85.75 96 VAL A N 1
ATOM 755 C CA . VAL A 1 96 ? -20.963 1.237 16.128 1.00 85.75 96 VAL A CA 1
ATOM 756 C C . VAL A 1 96 ? -22.272 1.966 15.850 1.00 85.75 96 VAL A C 1
ATOM 758 O O . VAL A 1 96 ? -22.813 2.668 16.709 1.00 85.75 96 VAL A O 1
ATOM 761 N N . ARG A 1 97 ? -22.810 1.803 14.639 1.00 78.31 97 ARG A N 1
ATOM 762 C CA . ARG A 1 97 ? -24.134 2.336 14.300 1.00 78.31 97 ARG A CA 1
ATOM 763 C C . ARG A 1 97 ? -25.196 1.403 14.869 1.00 78.31 97 ARG A C 1
ATOM 765 O O . ARG A 1 97 ? -25.542 0.405 14.245 1.00 78.31 97 ARG A O 1
ATOM 772 N N . ILE A 1 98 ? -25.706 1.737 16.050 1.00 61.50 98 ILE A N 1
ATOM 773 C CA . ILE A 1 98 ? -26.872 1.067 16.635 1.00 61.50 98 ILE A CA 1
ATOM 774 C C . ILE A 1 98 ? -28.058 1.320 15.687 1.00 61.50 98 ILE A C 1
ATOM 776 O O . ILE A 1 98 ? -28.421 2.477 15.464 1.00 61.50 98 ILE A O 1
ATOM 780 N N . ARG A 1 99 ? -28.583 0.260 15.064 1.00 51.62 99 ARG A N 1
ATOM 781 C CA . ARG A 1 99 ? -29.841 0.292 14.303 1.00 51.62 99 ARG A CA 1
ATOM 782 C C . ARG A 1 99 ? -31.018 0.011 15.221 1.00 51.62 99 ARG A C 1
ATOM 784 O O . ARG A 1 99 ? -30.844 -0.828 16.131 1.00 51.62 99 ARG A O 1
#

Organism: Biomphalaria pfeifferi (NCBI:txid112525)

Sequence (99 aa):
MAADTLIGVLILDALLLNALGGRIGYRFRTEYRYCQVDWKQDEFYNTDLCTRCKCWSKELNSAECTIEDCGTLTCEQKGTEIYQPPHKCCPDCVPVRIR

Secondary structure (DSSP, 8-state):
--------EE--------SSS----EEEEEEEEPPPTTPPTT-EEESSSSEEEEEEETTTTEEEEEEEEEPPP---STTEEEE--TT-SS-EEEE----